Protein AF-A0A919XCS4-F1 (afdb_monomer)

Structure (mmCIF, N/CA/C/O backbone):
data_AF-A0A919XCS4-F1
#
_entry.id   AF-A0A919XCS4-F1
#
loop_
_atom_site.group_PDB
_atom_site.id
_atom_site.type_symbol
_atom_site.label_atom_id
_atom_site.label_alt_id
_atom_site.label_comp_id
_atom_site.label_asym_id
_atom_site.label_entity_id
_atom_site.label_seq_id
_atom_site.pdbx_PDB_ins_code
_atom_site.Cartn_x
_atom_site.Cartn_y
_atom_site.Cartn_z
_atom_site.occupancy
_atom_site.B_iso_or_equiv
_atom_site.auth_seq_id
_atom_site.auth_comp_id
_atom_site.auth_asym_id
_atom_site.auth_atom_id
_atom_site.pdbx_PDB_model_num
ATOM 1 N N . MET A 1 1 ? 9.092 26.526 10.847 1.00 52.41 1 MET A N 1
ATOM 2 C CA . MET A 1 1 ? 8.101 25.541 10.348 1.00 52.41 1 MET A CA 1
ATOM 3 C C . MET A 1 1 ? 8.821 24.367 9.685 1.00 52.41 1 MET A C 1
ATOM 5 O O . MET A 1 1 ? 9.368 24.594 8.619 1.00 52.41 1 MET A O 1
ATOM 9 N N . LYS A 1 2 ? 8.887 23.160 10.281 1.00 54.25 2 LYS A N 1
ATOM 10 C CA . LYS A 1 2 ? 9.287 21.911 9.566 1.00 54.25 2 LYS A CA 1
ATOM 11 C C . LYS A 1 2 ? 9.116 20.590 10.351 1.00 54.25 2 LYS A C 1
ATOM 13 O O . LYS A 1 2 ? 9.553 19.554 9.879 1.00 54.25 2 LYS A O 1
ATOM 18 N N . TRP A 1 3 ? 8.406 20.570 11.483 1.00 55.53 3 TRP A N 1
ATOM 19 C CA . TRP A 1 3 ? 8.189 19.336 12.267 1.00 55.53 3 TRP A CA 1
ATOM 20 C C . TRP A 1 3 ? 6.912 18.562 11.892 1.00 55.53 3 TRP A C 1
ATOM 22 O O . TRP A 1 3 ? 6.797 17.373 12.174 1.00 55.53 3 TRP A O 1
ATOM 32 N N . ARG A 1 4 ? 5.968 19.193 11.175 1.00 56.47 4 ARG A N 1
ATOM 33 C CA . ARG A 1 4 ? 4.722 18.533 10.731 1.00 56.47 4 ARG A CA 1
ATOM 34 C C . ARG A 1 4 ? 4.958 17.446 9.669 1.00 56.47 4 ARG A C 1
ATOM 36 O O . ARG A 1 4 ? 4.183 16.501 9.606 1.00 56.47 4 ARG A O 1
ATOM 43 N N . LYS A 1 5 ? 6.045 17.527 8.885 1.00 52.78 5 LYS A N 1
ATOM 44 C CA . LYS A 1 5 ? 6.398 16.502 7.880 1.00 52.78 5 LYS A CA 1
ATOM 45 C C . LYS A 1 5 ? 6.906 15.198 8.511 1.00 52.78 5 LYS A C 1
ATOM 47 O O . LYS A 1 5 ? 6.606 14.129 7.995 1.00 52.78 5 LYS A O 1
ATOM 52 N N . LEU A 1 6 ? 7.588 15.267 9.657 1.00 56.03 6 LEU A N 1
ATOM 53 C CA . LEU A 1 6 ? 8.116 14.079 10.343 1.00 56.03 6 LEU A CA 1
ATOM 54 C C . LEU A 1 6 ? 7.007 13.229 10.991 1.00 56.03 6 LEU A C 1
ATOM 56 O O . LEU A 1 6 ? 7.120 12.006 11.039 1.00 56.03 6 LEU A O 1
ATOM 60 N N . MET A 1 7 ? 5.888 13.839 11.398 1.00 54.09 7 MET A N 1
ATOM 61 C CA . MET A 1 7 ? 4.713 13.095 11.884 1.00 54.09 7 MET A CA 1
ATOM 62 C C . MET A 1 7 ? 4.015 12.284 10.777 1.00 54.09 7 MET A C 1
ATOM 64 O O . MET A 1 7 ? 3.392 11.264 11.064 1.00 54.09 7 MET A O 1
ATOM 68 N N . SER A 1 8 ? 4.173 12.675 9.508 1.00 56.12 8 SER A N 1
ATOM 69 C CA . SER A 1 8 ? 3.648 11.912 8.370 1.00 56.12 8 SER A CA 1
ATOM 70 C C . SER A 1 8 ? 4.438 10.627 8.115 1.00 56.12 8 SER A C 1
ATOM 72 O O . SER A 1 8 ? 3.851 9.639 7.687 1.00 56.12 8 SER A O 1
ATOM 74 N N . LEU A 1 9 ? 5.744 10.609 8.410 1.00 58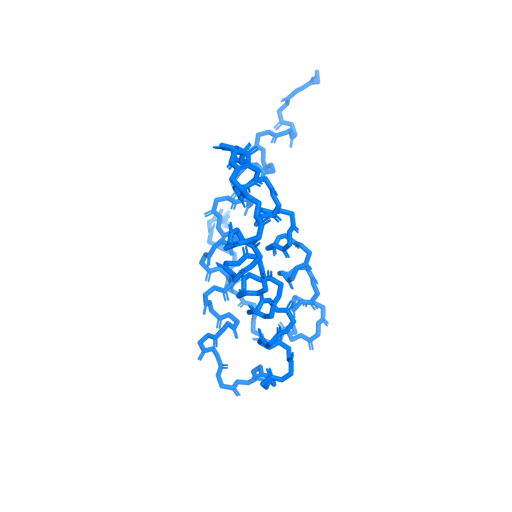.12 9 LEU A N 1
ATOM 75 C CA . LEU A 1 9 ? 6.597 9.431 8.209 1.00 58.12 9 LEU A CA 1
ATOM 76 C C . LEU A 1 9 ? 6.287 8.316 9.211 1.00 58.12 9 LEU A C 1
ATOM 78 O O . LEU A 1 9 ? 6.265 7.153 8.825 1.00 58.12 9 LEU A O 1
ATOM 82 N N . ARG A 1 10 ? 5.957 8.656 10.468 1.00 60.91 10 ARG A N 1
ATOM 83 C CA . ARG A 1 10 ? 5.455 7.660 11.435 1.00 60.91 10 ARG A CA 1
ATOM 84 C C . ARG A 1 10 ? 4.124 7.067 10.996 1.00 60.91 10 ARG A C 1
ATOM 86 O O . ARG A 1 10 ? 3.917 5.874 11.162 1.00 60.91 10 ARG A O 1
ATOM 93 N N . ARG A 1 11 ? 3.219 7.860 10.414 1.00 61.47 11 ARG A N 1
ATOM 94 C CA . ARG A 1 11 ? 1.986 7.296 9.846 1.00 61.47 11 ARG A CA 1
ATOM 95 C C . ARG A 1 11 ? 2.320 6.354 8.687 1.00 61.47 11 ARG A C 1
ATOM 97 O O . ARG A 1 11 ? 1.800 5.246 8.658 1.00 61.47 11 ARG A O 1
ATOM 104 N N . LEU A 1 12 ? 3.239 6.759 7.806 1.00 62.81 12 LEU A N 1
ATOM 105 C CA . LEU A 1 12 ? 3.697 5.962 6.665 1.00 62.81 12 LEU A CA 1
ATOM 1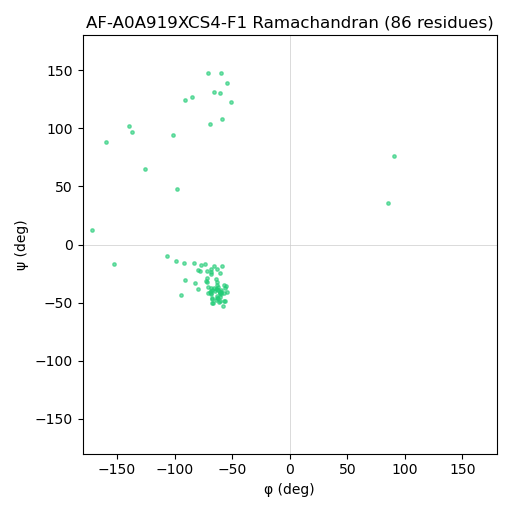06 C C . LEU A 1 12 ? 4.329 4.625 7.087 1.00 62.81 12 LEU A C 1
ATOM 108 O O . LEU A 1 12 ? 4.064 3.607 6.460 1.00 62.81 12 LEU A O 1
ATOM 112 N N . SER A 1 13 ? 5.098 4.602 8.181 1.00 66.94 13 SER A N 1
ATOM 113 C CA . SER A 1 13 ? 5.759 3.383 8.665 1.00 66.94 13 SER A CA 1
ATOM 114 C C . SER A 1 13 ? 4.785 2.326 9.202 1.00 66.94 13 SER A C 1
ATOM 116 O O . SER A 1 13 ? 5.137 1.154 9.259 1.00 66.94 13 SER A O 1
ATOM 118 N N . HIS A 1 14 ? 3.564 2.717 9.585 1.00 70.00 14 HIS A N 1
ATOM 119 C CA . HIS A 1 14 ? 2.536 1.799 10.098 1.00 70.00 14 HIS A CA 1
ATOM 120 C C . HIS A 1 14 ? 1.513 1.383 9.032 1.00 70.00 14 HIS A C 1
ATOM 122 O O . HIS A 1 14 ? 0.776 0.418 9.233 1.00 70.00 14 HIS A O 1
ATOM 128 N N . MET A 1 15 ? 1.475 2.076 7.891 1.00 75.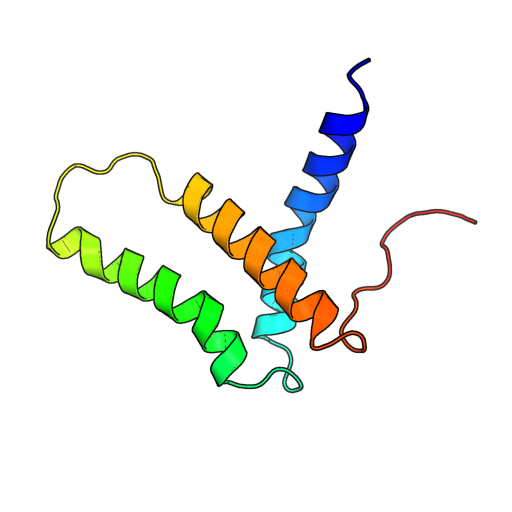00 15 MET A N 1
ATOM 129 C CA . MET A 1 15 ? 0.625 1.713 6.757 1.00 75.00 15 MET A CA 1
ATOM 130 C C . MET A 1 15 ? 0.818 0.271 6.262 1.00 75.00 15 MET A C 1
ATOM 132 O O . MET A 1 15 ? -0.208 -0.359 6.012 1.00 75.00 15 MET A O 1
ATOM 136 N N . PRO A 1 16 ? 2.037 -0.307 6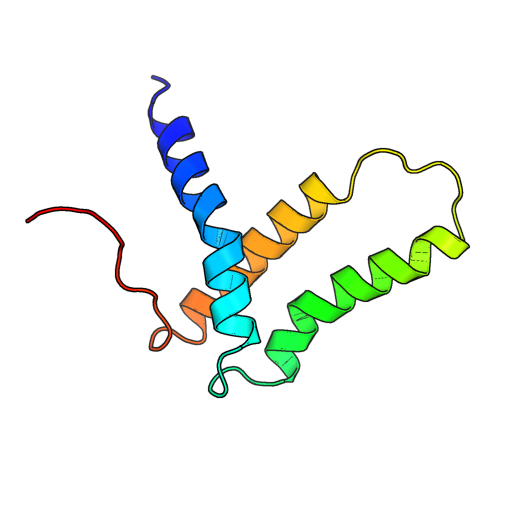.168 1.00 77.56 16 PRO A N 1
ATOM 137 C CA . PRO A 1 16 ? 2.168 -1.698 5.729 1.00 77.56 16 PRO A CA 1
ATOM 138 C C . PRO A 1 16 ? 1.493 -2.681 6.694 1.00 77.56 16 PRO A C 1
ATOM 140 O O . PRO A 1 16 ? 0.811 -3.602 6.249 1.00 77.56 16 PRO A O 1
ATOM 143 N N . GLY A 1 17 ? 1.583 -2.441 8.007 1.00 81.81 17 GLY A N 1
ATOM 144 C CA . GLY A 1 17 ? 0.878 -3.243 9.012 1.00 81.81 17 GLY A CA 1
ATOM 145 C C . GLY A 1 17 ? -0.645 -3.113 8.916 1.00 81.81 17 GLY A C 1
ATOM 146 O O . GLY A 1 17 ? -1.361 -4.108 9.011 1.00 81.81 17 GLY A O 1
ATOM 147 N N . GLN A 1 18 ? -1.153 -1.905 8.655 1.00 81.31 18 GLN A N 1
ATOM 148 C CA . GLN A 1 18 ? -2.590 -1.681 8.455 1.00 81.31 18 GLN A CA 1
ATOM 149 C C . GLN A 1 18 ? -3.099 -2.317 7.160 1.00 81.31 18 GLN A C 1
ATOM 151 O O . GLN A 1 18 ? -4.150 -2.953 7.166 1.00 81.31 18 GLN A O 1
ATOM 156 N N . CYS A 1 19 ? -2.346 -2.206 6.064 1.00 83.88 19 CYS A N 1
ATOM 157 C CA . CYS A 1 19 ? -2.648 -2.919 4.827 1.00 83.88 19 CYS A CA 1
ATOM 158 C C . CYS A 1 19 ? -2.725 -4.419 5.055 1.00 83.88 19 CYS A C 1
ATOM 160 O O . CYS A 1 19 ? -3.709 -5.041 4.659 1.00 83.88 19 CYS A O 1
ATOM 162 N N . TRP A 1 20 ? -1.730 -4.985 5.739 1.00 83.94 20 TRP A N 1
ATOM 163 C CA . TRP A 1 20 ? -1.718 -6.403 6.070 1.00 83.94 20 TRP A CA 1
ATOM 164 C C . TRP A 1 20 ? -2.933 -6.812 6.912 1.00 83.94 20 TRP A C 1
ATOM 166 O O . TRP A 1 20 ? -3.557 -7.839 6.649 1.00 83.94 20 TRP A O 1
ATOM 176 N N . MET A 1 21 ? -3.337 -5.982 7.876 1.00 84.88 21 MET A N 1
ATOM 177 C CA . MET A 1 21 ? -4.540 -6.205 8.680 1.00 84.88 21 MET A CA 1
ATOM 178 C C . MET A 1 21 ? -5.816 -6.210 7.823 1.00 84.88 21 MET A C 1
ATOM 180 O O . MET A 1 21 ? -6.638 -7.111 7.963 1.00 84.88 21 MET A O 1
ATOM 184 N N . TYR A 1 22 ? -5.989 -5.255 6.904 1.00 87.62 22 TYR A N 1
ATOM 185 C CA . TYR A 1 22 ? -7.153 -5.246 6.007 1.00 87.62 22 TYR A CA 1
ATOM 186 C C . TYR A 1 22 ? -7.151 -6.433 5.033 1.00 87.62 22 TYR A C 1
ATOM 188 O O . TYR A 1 22 ? -8.205 -7.002 4.755 1.00 87.62 22 TYR A O 1
ATOM 196 N N . LEU A 1 23 ? -5.982 -6.841 4.535 1.00 85.62 23 LEU A N 1
ATOM 197 C CA . LEU A 1 23 ? -5.852 -7.997 3.642 1.00 85.62 23 LEU A CA 1
ATOM 198 C C . LEU A 1 23 ? -6.145 -9.324 4.362 1.00 85.62 23 LEU A C 1
ATOM 200 O O . LEU A 1 23 ? -6.831 -10.187 3.810 1.00 85.62 23 LEU A O 1
ATOM 204 N N . SER A 1 24 ? -5.684 -9.475 5.604 1.00 87.56 24 SER A N 1
ATOM 205 C CA . SER A 1 24 ? -5.911 -10.675 6.424 1.00 87.56 24 SER A CA 1
ATOM 206 C C . SER A 1 24 ? -7.292 -10.717 7.085 1.00 87.56 24 SER A C 1
ATOM 208 O O . SER A 1 24 ? -7.789 -11.800 7.386 1.00 87.56 24 SER A O 1
ATOM 210 N N . SER A 1 25 ? -7.955 -9.571 7.263 1.00 86.62 25 SER A N 1
ATOM 211 C CA . SER A 1 25 ? -9.264 -9.514 7.914 1.00 86.62 25 SER A CA 1
ATOM 212 C C . SER A 1 25 ? -10.350 -10.233 7.096 1.00 86.62 25 SER A C 1
ATOM 214 O O . SER A 1 25 ? -10.498 -9.970 5.897 1.00 86.62 25 SER A O 1
ATOM 216 N N . PRO A 1 26 ? -11.161 -11.110 7.716 1.00 86.56 26 PRO A N 1
ATOM 217 C CA . PRO A 1 26 ? -12.294 -11.758 7.056 1.00 86.56 26 PRO A CA 1
ATOM 218 C C . PRO A 1 26 ? -13.484 -10.809 6.844 1.00 86.56 26 PRO A C 1
ATOM 220 O O . PRO A 1 26 ? -14.360 -11.100 6.038 1.00 86.56 26 PRO A O 1
ATOM 223 N N . GLN A 1 27 ? -13.518 -9.667 7.541 1.00 87.94 27 GLN A N 1
ATOM 224 C CA . GLN A 1 27 ? -14.590 -8.67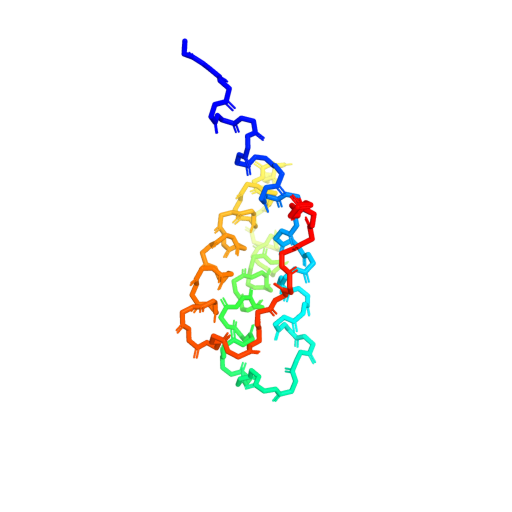0 7.421 1.00 87.94 27 GLN A CA 1
ATOM 225 C C . GLN A 1 27 ? -14.461 -7.808 6.154 1.00 87.94 27 GLN A C 1
ATOM 227 O O . GLN A 1 27 ? -15.418 -7.151 5.749 1.00 87.94 27 GLN A O 1
ATOM 232 N N . VAL A 1 28 ? -13.278 -7.790 5.533 1.00 89.00 28 VAL A N 1
ATOM 233 C CA . VAL A 1 28 ? -13.027 -7.051 4.293 1.00 89.00 28 VAL A CA 1
ATOM 234 C C . VAL A 1 28 ? -13.436 -7.914 3.108 1.00 89.00 28 VAL A C 1
ATOM 236 O O . VAL A 1 28 ? -12.976 -9.049 2.964 1.00 89.00 28 VAL A O 1
ATOM 239 N N . SER A 1 29 ? -14.282 -7.365 2.236 1.00 91.69 29 SER A N 1
ATOM 240 C CA . SER A 1 29 ? -14.729 -8.070 1.034 1.00 91.69 29 SER A CA 1
ATOM 241 C C . SER A 1 29 ? -13.556 -8.445 0.119 1.00 91.69 29 SER A C 1
ATOM 243 O O . SER A 1 29 ? -12.576 -7.705 0.009 1.00 91.69 29 SER A O 1
ATOM 245 N N . LEU A 1 30 ? -13.670 -9.571 -0.594 1.00 89.44 30 LEU A N 1
ATOM 246 C CA . LEU A 1 30 ? -12.655 -9.996 -1.568 1.00 89.44 30 LEU A CA 1
ATOM 247 C C . LEU A 1 30 ? -12.392 -8.922 -2.631 1.00 89.44 30 LEU A C 1
ATOM 249 O O . LEU A 1 30 ? -11.244 -8.690 -2.990 1.00 89.44 30 LEU A O 1
ATOM 253 N N . VAL A 1 31 ? -13.435 -8.214 -3.072 1.00 90.00 31 VAL A N 1
ATOM 254 C CA . VAL A 1 31 ? -13.319 -7.121 -4.048 1.00 90.00 31 VAL A CA 1
ATOM 255 C C . VAL A 1 31 ? -12.423 -6.000 -3.527 1.00 90.00 31 VAL A C 1
ATOM 257 O O . VAL A 1 31 ? -11.585 -5.488 -4.264 1.00 90.00 31 VAL A O 1
ATOM 260 N N . ASP A 1 32 ? -12.550 -5.630 -2.251 1.00 90.12 32 ASP A N 1
ATOM 261 C CA . ASP A 1 32 ? -11.689 -4.595 -1.682 1.00 90.12 32 ASP A CA 1
ATOM 262 C C . ASP A 1 32 ? -10.242 -5.070 -1.562 1.00 90.12 32 ASP A C 1
ATOM 264 O O . ASP A 1 32 ? -9.338 -4.306 -1.876 1.00 90.12 32 ASP A O 1
ATOM 268 N N . LYS A 1 33 ? -10.003 -6.338 -1.213 1.00 89.88 33 LYS A N 1
ATOM 269 C CA . LYS A 1 33 ? -8.641 -6.900 -1.213 1.00 89.88 33 LYS A CA 1
ATOM 270 C C . LYS A 1 33 ? -8.022 -6.852 -2.612 1.00 89.88 33 LYS A C 1
ATOM 272 O O . LYS A 1 33 ? -6.862 -6.469 -2.768 1.00 89.88 33 LYS A O 1
ATOM 277 N N . LEU A 1 34 ? -8.816 -7.167 -3.637 1.00 89.62 34 LEU A N 1
ATOM 278 C CA . LEU A 1 34 ? -8.390 -7.112 -5.033 1.00 89.62 34 LEU A CA 1
ATOM 279 C C . LEU A 1 34 ? -8.050 -5.689 -5.495 1.00 89.62 34 LEU A C 1
ATOM 281 O O . LEU A 1 34 ? -7.146 -5.544 -6.306 1.00 89.62 34 LEU A O 1
ATOM 285 N N . LEU A 1 35 ? -8.665 -4.635 -4.945 1.00 88.06 35 LEU A N 1
ATOM 286 C CA . LEU A 1 35 ? -8.293 -3.251 -5.285 1.00 88.06 35 LEU A CA 1
ATOM 287 C C . LEU A 1 35 ? -6.832 -2.912 -4.954 1.00 88.06 35 LEU A C 1
ATOM 289 O O . LEU A 1 35 ? -6.280 -2.004 -5.568 1.00 88.06 35 LEU A O 1
ATOM 293 N N . PHE A 1 36 ? -6.216 -3.615 -4.001 1.00 85.94 36 PHE A N 1
ATOM 294 C CA . PHE A 1 36 ? -4.787 -3.491 -3.712 1.00 85.94 36 PHE A CA 1
ATOM 295 C C . PHE A 1 36 ? -3.957 -4.541 -4.459 1.00 85.94 36 PHE A C 1
ATOM 297 O O . PHE A 1 36 ? -2.923 -4.217 -5.033 1.00 85.94 36 PHE A O 1
ATOM 304 N N . VAL A 1 37 ? -4.417 -5.795 -4.484 1.00 84.25 37 VAL A N 1
ATOM 305 C CA . VAL A 1 37 ? -3.659 -6.907 -5.077 1.00 84.25 37 VAL A CA 1
ATOM 306 C C . VAL A 1 37 ? -3.570 -6.797 -6.600 1.00 84.25 37 VAL A C 1
ATOM 308 O O . VAL A 1 37 ? -2.502 -7.029 -7.150 1.00 84.25 37 VAL A O 1
ATOM 311 N N . VAL A 1 38 ? -4.645 -6.405 -7.291 1.00 87.31 38 VAL A N 1
ATOM 312 C CA . VAL A 1 38 ? -4.673 -6.281 -8.759 1.00 87.31 38 VAL A CA 1
ATOM 313 C C . VAL A 1 38 ? -3.615 -5.309 -9.282 1.00 87.31 38 VAL A C 1
ATOM 315 O O . VAL A 1 38 ? -2.843 -5.736 -10.132 1.00 87.31 38 VAL A O 1
ATOM 318 N N . PRO A 1 39 ? -3.513 -4.050 -8.813 1.00 80.44 39 PRO A N 1
ATOM 319 C CA . PRO A 1 39 ? -2.479 -3.148 -9.315 1.00 80.44 39 PRO A CA 1
ATOM 320 C C . PRO A 1 39 ? -1.062 -3.645 -9.006 1.00 80.44 39 PRO A C 1
ATOM 322 O O . PRO A 1 39 ? -0.188 -3.489 -9.849 1.00 80.44 39 PRO A O 1
ATOM 325 N N . VAL A 1 40 ? -0.838 -4.293 -7.856 1.00 78.81 40 VAL A N 1
ATOM 326 C CA . VAL A 1 40 ? 0.469 -4.880 -7.508 1.00 78.81 40 VAL A CA 1
ATOM 327 C C . VAL A 1 40 ? 0.815 -6.059 -8.421 1.00 78.81 40 VAL A C 1
ATOM 329 O O . VAL A 1 40 ? 1.914 -6.113 -8.955 1.00 78.81 40 VAL A O 1
ATOM 332 N N . VAL A 1 41 ? -0.118 -6.987 -8.644 1.00 81.12 41 VAL A N 1
ATOM 333 C CA . VAL A 1 41 ? 0.090 -8.162 -9.506 1.00 81.12 41 VAL A CA 1
ATOM 334 C C . VAL A 1 41 ? 0.218 -7.753 -10.968 1.00 81.12 41 VAL A C 1
ATOM 336 O O . VAL A 1 41 ? 1.102 -8.243 -11.658 1.00 81.12 41 VAL A O 1
ATOM 339 N N . LEU A 1 42 ? -0.620 -6.826 -11.437 1.00 80.38 42 LEU A N 1
ATOM 340 C CA . LEU A 1 42 ? -0.528 -6.279 -12.787 1.00 80.38 42 LEU A CA 1
ATOM 341 C C . LEU A 1 42 ? 0.834 -5.619 -12.998 1.00 80.38 42 LEU A C 1
ATOM 343 O O . LEU A 1 42 ? 1.457 -5.847 -14.029 1.00 80.38 42 LEU A O 1
ATOM 347 N N . TYR A 1 43 ? 1.309 -4.866 -12.003 1.00 70.25 43 TYR A N 1
ATOM 348 C CA . TYR A 1 43 ? 2.648 -4.298 -12.015 1.00 70.25 43 TYR A CA 1
ATOM 349 C C . TYR A 1 43 ? 3.738 -5.367 -12.016 1.00 70.25 43 TYR A C 1
ATOM 351 O O . TYR A 1 43 ? 4.770 -5.154 -12.623 1.00 70.25 43 TYR A O 1
ATOM 359 N N . TRP A 1 44 ? 3.524 -6.517 -11.382 1.00 73.62 44 TRP A N 1
ATOM 360 C CA . TRP A 1 44 ? 4.509 -7.599 -11.352 1.00 73.62 44 TRP A CA 1
ATOM 361 C C . TRP A 1 44 ? 4.558 -8.429 -12.641 1.00 73.62 44 TRP A C 1
ATOM 363 O O . TRP A 1 44 ? 5.587 -9.024 -12.934 1.00 73.62 44 TRP A O 1
ATOM 373 N N . VAL A 1 45 ? 3.475 -8.434 -13.425 1.00 70.56 45 VAL A N 1
ATOM 374 C CA . VAL A 1 45 ? 3.391 -9.108 -14.735 1.00 70.56 45 VAL A CA 1
ATOM 375 C C . VAL A 1 45 ? 3.788 -8.176 -15.890 1.00 70.56 45 VAL A C 1
ATOM 377 O O . VAL A 1 45 ? 4.350 -8.628 -16.880 1.00 70.56 45 VAL A O 1
ATOM 380 N N . LEU A 1 46 ? 3.552 -6.863 -15.772 1.00 69.31 46 LEU A N 1
ATOM 381 C CA . LEU A 1 46 ? 3.987 -5.869 -16.762 1.00 69.31 46 LEU A CA 1
ATOM 382 C C . LEU A 1 46 ? 5.500 -5.847 -17.095 1.00 69.31 46 LEU A C 1
ATOM 384 O O . LEU A 1 46 ? 5.814 -5.558 -18.252 1.00 69.31 46 LEU A O 1
ATOM 388 N N . PRO A 1 47 ? 6.452 -6.095 -16.167 1.00 63.00 47 PRO A N 1
ATOM 389 C CA . PRO A 1 47 ? 7.883 -6.009 -16.452 1.00 63.00 47 PRO A CA 1
ATOM 390 C C . PRO A 1 47 ? 8.370 -7.060 -17.448 1.00 63.00 47 PRO A C 1
ATOM 392 O O . PRO A 1 47 ? 9.390 -6.817 -18.087 1.00 63.00 47 PRO A O 1
ATOM 395 N N . ASP A 1 48 ? 7.620 -8.147 -17.679 1.00 65.19 48 ASP A N 1
ATOM 396 C CA . ASP A 1 48 ? 7.900 -9.074 -18.789 1.00 65.19 48 ASP A CA 1
ATOM 397 C C . ASP A 1 48 ? 7.866 -8.371 -20.162 1.00 65.19 48 ASP A C 1
ATOM 399 O O . ASP A 1 48 ? 8.417 -8.877 -21.138 1.00 65.19 48 ASP A O 1
ATOM 403 N N . VAL A 1 49 ? 7.252 -7.183 -20.251 1.00 63.19 49 VAL A N 1
ATOM 404 C CA . VAL A 1 49 ? 7.076 -6.414 -21.492 1.00 63.19 49 VAL A CA 1
ATOM 405 C C . VAL A 1 49 ? 7.994 -5.180 -21.571 1.00 63.19 49 VAL A C 1
ATOM 407 O O . VAL A 1 49 ? 8.103 -4.568 -22.633 1.00 63.19 49 VAL A O 1
ATOM 410 N N . MET A 1 50 ? 8.683 -4.802 -20.485 1.00 62.72 50 MET A N 1
ATOM 411 C CA . MET A 1 50 ? 9.585 -3.639 -2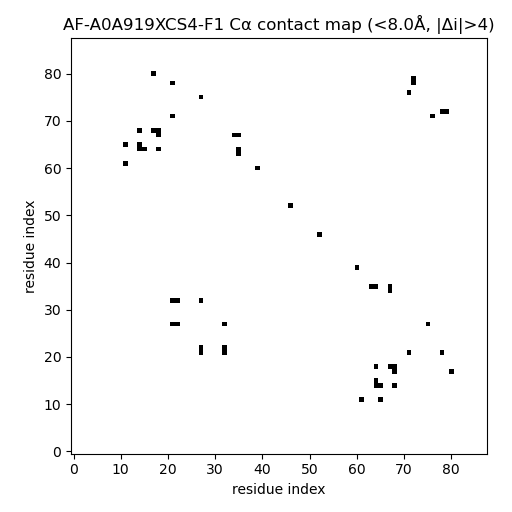0.455 1.00 62.72 50 MET A CA 1
ATOM 412 C C . MET A 1 50 ? 10.868 -3.919 -19.655 1.00 62.72 50 MET A C 1
ATOM 414 O O . MET A 1 50 ? 10.860 -3.828 -18.425 1.00 62.72 50 MET A O 1
ATOM 418 N N . PRO A 1 51 ? 12.008 -4.182 -20.322 1.00 58.12 51 PRO A N 1
ATOM 419 C CA . PRO A 1 51 ? 13.302 -4.160 -19.654 1.00 58.12 51 PRO A CA 1
ATOM 420 C C . PRO A 1 51 ? 13.675 -2.703 -19.314 1.00 58.12 51 PRO A C 1
ATOM 422 O O . PRO A 1 51 ? 13.355 -1.794 -20.075 1.00 58.12 51 PRO A O 1
ATOM 425 N N . PHE A 1 52 ? 14.390 -2.484 -18.202 1.00 58.12 52 PHE A N 1
ATOM 426 C CA . PHE A 1 52 ? 14.952 -1.188 -17.754 1.00 58.12 52 PHE A CA 1
ATOM 427 C C . PHE A 1 52 ? 14.061 -0.219 -16.945 1.00 58.12 52 PHE A C 1
ATOM 429 O O . PHE A 1 52 ? 14.258 0.991 -17.043 1.00 58.12 52 PHE A O 1
ATOM 436 N N . VAL A 1 53 ? 13.173 -0.691 -16.062 1.00 60.41 53 VAL A N 1
ATOM 437 C CA . VAL A 1 53 ? 12.606 0.174 -14.999 1.00 60.41 53 VAL A CA 1
ATOM 438 C C . VAL A 1 53 ? 13.311 -0.131 -13.672 1.00 60.41 53 VAL A C 1
ATOM 440 O O . VAL A 1 53 ? 12.936 -1.083 -12.993 1.00 60.41 53 VAL A O 1
ATOM 443 N N . PRO A 1 54 ? 14.374 0.605 -13.293 1.00 55.59 54 PRO A N 1
ATOM 444 C CA . PRO A 1 54 ? 15.157 0.236 -12.119 1.00 55.59 54 PRO A CA 1
ATOM 445 C C . PRO A 1 54 ? 14.560 0.744 -10.796 1.00 55.59 54 PRO A C 1
ATOM 447 O O . PRO A 1 54 ? 15.009 0.313 -9.738 1.00 55.59 54 PRO A O 1
ATOM 450 N N . ILE A 1 55 ? 13.627 1.703 -10.805 1.00 56.94 55 ILE A N 1
ATOM 451 C CA . ILE A 1 55 ? 13.259 2.463 -9.601 1.00 56.94 55 ILE A CA 1
ATOM 452 C C . ILE A 1 55 ? 11.865 3.102 -9.783 1.00 56.94 55 ILE A C 1
ATOM 454 O O . ILE A 1 55 ? 11.799 4.242 -10.213 1.00 56.94 55 ILE A O 1
ATOM 458 N N . ASP A 1 56 ? 10.758 2.423 -9.455 1.00 62.00 56 ASP A N 1
ATOM 459 C CA . ASP A 1 56 ? 9.453 3.101 -9.226 1.00 62.00 56 ASP A CA 1
ATOM 460 C C . ASP A 1 56 ? 8.498 2.354 -8.257 1.00 62.00 56 ASP A C 1
ATOM 462 O O . ASP A 1 56 ? 7.597 2.958 -7.665 1.00 62.00 56 ASP A O 1
ATOM 466 N N . ASP A 1 57 ? 8.731 1.065 -7.989 1.00 71.31 57 ASP A N 1
ATOM 467 C CA . ASP A 1 57 ? 7.855 0.164 -7.215 1.00 71.31 57 ASP A CA 1
ATOM 468 C C . ASP A 1 57 ? 7.558 0.669 -5.806 1.00 71.31 57 ASP A C 1
ATOM 470 O O . ASP A 1 57 ? 6.427 0.588 -5.332 1.00 71.31 57 ASP A O 1
ATOM 474 N N . ILE A 1 58 ? 8.569 1.205 -5.115 1.00 71.62 58 ILE A N 1
ATOM 475 C CA . ILE A 1 58 ? 8.424 1.652 -3.725 1.00 71.62 58 ILE A CA 1
ATOM 476 C C . ILE A 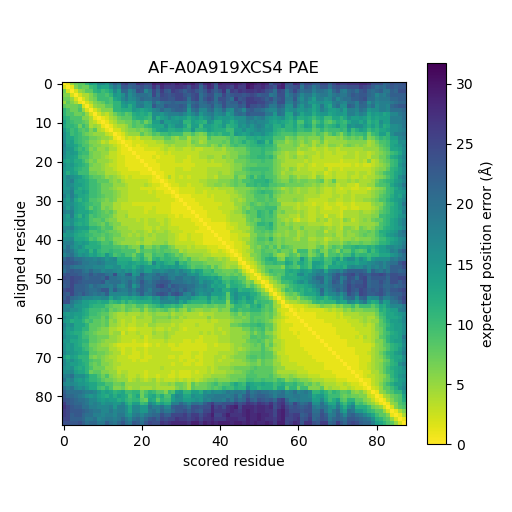1 58 ? 7.560 2.914 -3.670 1.00 71.62 58 ILE A C 1
ATOM 478 O O . ILE A 1 58 ? 6.682 3.015 -2.818 1.00 71.62 58 ILE A O 1
ATOM 482 N N . GLY A 1 59 ? 7.752 3.863 -4.587 1.00 76.00 59 GLY A N 1
ATOM 483 C CA . GLY A 1 59 ? 6.974 5.101 -4.625 1.00 76.00 59 GLY A CA 1
ATOM 484 C C . GLY A 1 59 ? 5.505 4.839 -4.956 1.00 76.00 59 GLY A C 1
ATOM 485 O O . GLY A 1 59 ? 4.613 5.262 -4.214 1.00 76.00 59 GLY A O 1
ATOM 486 N N . VAL A 1 60 ? 5.256 4.075 -6.022 1.00 76.06 60 VAL A N 1
ATOM 487 C CA . VAL A 1 60 ? 3.903 3.704 -6.459 1.00 76.06 60 VAL A CA 1
ATOM 488 C C . VAL A 1 60 ? 3.209 2.855 -5.400 1.00 76.06 60 VAL A C 1
ATOM 490 O O . VAL A 1 60 ? 2.079 3.165 -5.019 1.00 76.06 60 VAL A O 1
ATOM 493 N N . THR A 1 61 ? 3.894 1.853 -4.842 1.00 78.62 61 THR A N 1
ATOM 494 C CA . THR A 1 61 ? 3.331 1.020 -3.772 1.00 78.62 61 THR A CA 1
ATOM 495 C C . THR A 1 61 ? 2.982 1.862 -2.557 1.00 78.62 61 THR A C 1
ATOM 497 O O . THR A 1 61 ? 1.882 1.721 -2.039 1.00 78.62 61 THR A O 1
ATOM 500 N N . LEU A 1 62 ? 3.844 2.784 -2.114 1.00 81.44 62 LEU A N 1
ATOM 501 C CA . LEU A 1 62 ? 3.545 3.655 -0.972 1.00 81.44 62 LEU A CA 1
ATOM 502 C C . LEU A 1 62 ? 2.322 4.556 -1.224 1.00 81.44 62 LEU A C 1
ATOM 504 O O . LEU A 1 62 ? 1.511 4.747 -0.314 1.00 81.44 62 LEU A O 1
ATOM 508 N N . ILE A 1 63 ? 2.158 5.079 -2.444 1.00 84.00 63 ILE A N 1
ATOM 509 C CA . ILE A 1 63 ? 0.996 5.897 -2.831 1.00 84.00 63 ILE A CA 1
ATOM 510 C C . ILE A 1 63 ? -0.281 5.048 -2.862 1.00 84.00 63 ILE A C 1
ATOM 512 O O . ILE A 1 63 ? -1.275 5.414 -2.227 1.00 84.00 63 ILE A O 1
ATOM 516 N N . VAL A 1 64 ? -0.253 3.902 -3.549 1.00 86.25 64 VAL A N 1
ATOM 517 C CA . VAL A 1 64 ? -1.385 2.963 -3.644 1.00 86.25 64 VAL A CA 1
ATOM 518 C C . VAL A 1 64 ? -1.771 2.447 -2.261 1.00 86.25 64 VAL A C 1
ATOM 520 O O . VAL A 1 64 ? -2.950 2.406 -1.920 1.00 86.25 64 VAL A O 1
ATOM 523 N N . MET A 1 65 ? -0.782 2.129 -1.428 1.00 86.75 65 MET A N 1
ATOM 524 C CA . MET A 1 65 ? -0.953 1.707 -0.042 1.00 86.75 65 MET A CA 1
ATOM 525 C C . MET A 1 65 ? -1.629 2.803 0.788 1.00 86.75 65 MET A C 1
ATOM 527 O O . MET A 1 65 ? -2.631 2.541 1.450 1.00 86.75 65 MET A O 1
ATOM 531 N N . GLY A 1 66 ? -1.143 4.046 0.717 1.00 85.81 66 GLY A N 1
ATOM 532 C CA . GLY A 1 66 ? -1.748 5.176 1.425 1.00 85.81 66 GLY A CA 1
ATOM 533 C C . GLY A 1 66 ? -3.195 5.444 0.995 1.00 85.81 66 GLY A C 1
ATOM 534 O O . GLY A 1 66 ? -4.065 5.680 1.843 1.00 85.81 66 GLY A O 1
ATOM 535 N N . TRP A 1 67 ? -3.475 5.354 -0.308 1.00 88.62 67 TRP A N 1
ATOM 536 C CA . TRP A 1 67 ? -4.829 5.462 -0.854 1.00 88.62 67 TRP A CA 1
ATOM 537 C C . TRP A 1 67 ? -5.734 4.319 -0.375 1.00 88.62 67 TRP A C 1
ATOM 539 O O . TRP A 1 67 ? -6.835 4.576 0.120 1.00 88.62 67 TRP A O 1
ATOM 549 N N . TYR A 1 68 ? -5.257 3.076 -0.455 1.00 89.44 68 TYR A N 1
ATOM 550 C CA . TYR A 1 68 ? -5.991 1.885 -0.037 1.00 89.44 68 TYR A CA 1
ATOM 551 C C . TYR A 1 68 ? -6.340 1.931 1.453 1.00 89.44 68 TYR A C 1
ATOM 553 O O . TYR A 1 68 ? -7.510 1.786 1.805 1.00 89.44 68 TYR A O 1
ATOM 561 N N . VAL A 1 69 ? -5.371 2.233 2.324 1.00 87.19 69 VAL A N 1
ATOM 562 C CA . VAL A 1 69 ? -5.600 2.392 3.771 1.00 87.19 69 VAL A CA 1
ATOM 563 C C . VAL A 1 69 ? -6.652 3.462 4.038 1.00 87.19 69 VAL A C 1
ATOM 565 O O . VAL A 1 69 ? -7.609 3.203 4.760 1.00 87.19 69 VAL A O 1
ATOM 568 N N . THR A 1 70 ? -6.536 4.637 3.412 1.00 86.62 70 THR A N 1
ATOM 569 C CA . THR A 1 70 ? -7.500 5.737 3.606 1.00 86.62 70 THR A CA 1
ATOM 570 C C . THR A 1 70 ? -8.909 5.340 3.153 1.00 86.62 70 THR A C 1
ATOM 572 O O . THR A 1 70 ? -9.905 5.715 3.776 1.00 86.62 70 THR A O 1
ATOM 575 N N . ARG A 1 71 ? -9.021 4.557 2.074 1.00 89.06 71 ARG A N 1
ATOM 576 C CA . ARG A 1 71 ? -10.297 4.018 1.594 1.00 89.06 71 ARG A CA 1
ATOM 577 C C . ARG A 1 71 ? -10.881 2.997 2.575 1.00 89.06 71 ARG A C 1
ATOM 579 O O . ARG A 1 71 ? -12.072 3.074 2.878 1.00 89.06 71 ARG A O 1
ATOM 586 N N . MET A 1 72 ? -10.066 2.067 3.070 1.00 89.00 72 MET A N 1
ATOM 587 C CA . MET A 1 72 ? -10.496 1.027 4.009 1.00 89.00 72 MET A CA 1
ATOM 588 C C . MET A 1 72 ? -10.875 1.609 5.372 1.00 89.00 72 MET A C 1
ATOM 590 O O . MET A 1 72 ? -11.908 1.229 5.908 1.00 89.00 72 MET A O 1
ATOM 594 N N . GLU A 1 73 ? -10.141 2.605 5.875 1.00 86.94 73 GLU A N 1
ATOM 595 C CA . GLU A 1 73 ? -10.486 3.333 7.106 1.00 86.94 73 GLU A CA 1
ATOM 596 C C . GLU A 1 73 ? -11.889 3.965 7.032 1.00 86.94 73 GLU A C 1
ATOM 598 O O . GLU A 1 73 ? -12.590 4.037 8.043 1.00 86.94 73 GLU A O 1
ATOM 603 N N . ARG A 1 74 ? -12.304 4.434 5.844 1.00 86.81 74 ARG A N 1
ATOM 604 C CA . ARG A 1 74 ? -13.635 5.023 5.616 1.00 86.81 74 ARG A CA 1
ATOM 605 C C . ARG A 1 74 ? -14.726 3.968 5.454 1.00 86.81 74 ARG A C 1
ATOM 607 O O . ARG A 1 74 ? -15.841 4.192 5.912 1.00 86.81 74 ARG A O 1
ATOM 614 N N . LYS A 1 75 ? -14.426 2.855 4.778 1.00 88.12 75 LYS A N 1
ATOM 615 C CA . LYS A 1 75 ? -15.402 1.796 4.468 1.00 88.12 75 LYS A CA 1
ATOM 616 C C . LYS A 1 75 ? -15.609 0.820 5.631 1.00 88.12 75 LYS A C 1
ATOM 618 O O . LYS A 1 75 ? -16.721 0.348 5.831 1.00 88.12 75 LYS A O 1
ATOM 623 N N . TYR A 1 76 ? -14.559 0.559 6.406 1.00 89.12 76 TYR A N 1
ATOM 624 C CA . TYR A 1 76 ? -14.529 -0.400 7.509 1.00 89.12 76 TYR A CA 1
ATOM 625 C C . TYR A 1 76 ? -14.057 0.262 8.816 1.00 89.12 76 TYR A C 1
ATOM 627 O O . TYR A 1 76 ? -13.005 -0.092 9.351 1.00 89.12 76 TYR A O 1
ATOM 635 N N . PRO A 1 77 ? -14.820 1.223 9.373 1.00 83.94 77 PRO A N 1
ATOM 636 C CA . PRO A 1 77 ? -14.415 1.941 10.583 1.00 83.94 77 PRO A CA 1
ATOM 637 C C . PRO A 1 77 ? -14.288 1.039 11.823 1.00 83.94 77 PRO A C 1
ATOM 639 O O . PRO A 1 77 ? -13.589 1.411 12.764 1.00 83.94 77 PRO A O 1
ATOM 642 N N . SER A 1 78 ? -14.934 -0.134 11.825 1.00 83.25 78 SER A N 1
ATOM 643 C CA . SER A 1 78 ? -14.843 -1.155 12.879 1.00 83.25 78 SER A CA 1
ATOM 644 C C . SER A 1 78 ? -13.498 -1.888 12.908 1.00 83.25 78 SER A C 1
A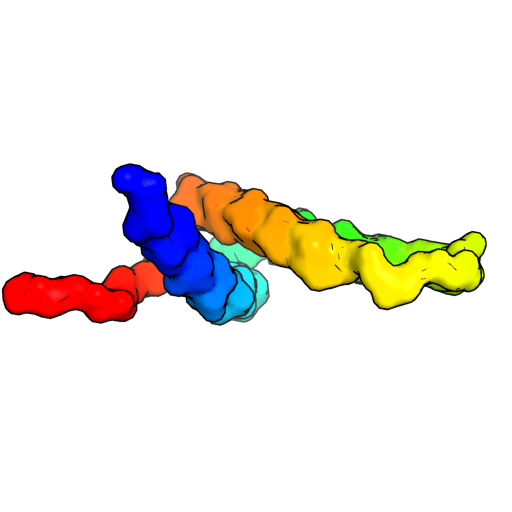TOM 646 O O . SER A 1 78 ? -13.110 -2.405 13.950 1.00 83.25 78 SER A O 1
ATOM 648 N N . ILE A 1 79 ? -12.763 -1.903 11.792 1.00 79.19 79 ILE A N 1
ATOM 649 C CA . ILE A 1 79 ? -11.451 -2.549 11.641 1.00 79.19 79 ILE A CA 1
ATOM 650 C C . ILE A 1 79 ? -10.360 -1.479 11.801 1.00 79.19 79 ILE A C 1
ATOM 652 O O . ILE A 1 79 ? -9.462 -1.337 10.974 1.00 79.19 79 ILE A O 1
ATOM 656 N N . LYS A 1 80 ? -10.463 -0.647 12.843 1.00 69.19 80 LYS A N 1
ATOM 657 C CA . LYS A 1 80 ? -9.422 0.330 13.178 1.00 69.19 80 LYS A CA 1
ATOM 658 C C . LYS A 1 80 ? -8.437 -0.287 14.154 1.00 69.19 80 LYS A C 1
ATOM 660 O O . LYS A 1 80 ? -8.814 -0.712 15.243 1.00 69.19 80 LYS A O 1
ATOM 665 N N . MET A 1 81 ? -7.159 -0.267 13.786 1.00 64.12 81 MET A N 1
ATOM 666 C CA . MET A 1 81 ? -6.091 -0.549 14.735 1.00 64.12 81 MET A CA 1
ATOM 667 C C . MET A 1 81 ? -6.162 0.501 15.857 1.00 64.12 81 MET A C 1
ATOM 669 O O . MET A 1 81 ? -6.260 1.695 15.542 1.00 64.12 81 MET A O 1
ATOM 673 N N . PRO A 1 82 ? -6.154 0.111 17.146 1.00 56.03 82 PRO A N 1
ATOM 674 C CA . PRO A 1 82 ? -6.091 1.084 18.226 1.00 56.03 82 PRO A CA 1
ATOM 675 C C . PRO A 1 82 ? -4.865 1.984 18.008 1.00 56.03 82 PRO A C 1
ATOM 677 O O . PRO A 1 82 ? -3.815 1.480 17.592 1.00 56.03 82 PRO A O 1
ATOM 680 N N . PRO A 1 83 ? -4.969 3.307 18.231 1.00 54.69 83 PRO A N 1
ATOM 681 C CA . PRO A 1 83 ? -3.828 4.197 18.083 1.00 54.69 83 PRO A CA 1
ATOM 682 C C . PRO A 1 83 ? -2.724 3.733 19.035 1.00 54.69 83 PRO A C 1
ATOM 684 O O . PRO A 1 83 ? -2.839 3.860 20.253 1.00 54.69 83 PRO A O 1
ATOM 687 N N . SER A 1 84 ? -1.660 3.159 18.477 1.00 58.28 84 SER A N 1
ATOM 688 C CA . SER A 1 84 ? -0.486 2.777 19.250 1.00 58.28 84 SER A CA 1
ATOM 689 C C . SER A 1 84 ? 0.227 4.052 19.701 1.00 58.28 84 SER A C 1
ATOM 691 O O . SER A 1 84 ? 0.883 4.728 18.909 1.00 58.28 84 SER A O 1
ATOM 693 N N . GLY A 1 85 ? 0.056 4.398 20.978 1.00 52.38 85 GLY A N 1
ATOM 694 C CA . GLY A 1 85 ? 0.931 5.328 21.687 1.00 52.38 85 GLY A CA 1
ATOM 695 C C . GLY A 1 85 ? 0.542 6.805 21.632 1.00 52.38 85 GLY A C 1
ATOM 696 O O . GLY A 1 85 ? 1.224 7.618 21.015 1.00 52.38 85 GLY A O 1
ATOM 697 N N . GLY A 1 86 ? -0.475 7.170 22.406 1.00 41.47 86 GLY A N 1
ATOM 698 C CA . GLY A 1 86 ? -0.590 8.489 23.022 1.00 41.47 86 GLY A CA 1
ATOM 699 C C . GLY A 1 86 ? -1.051 8.277 24.455 1.00 41.47 86 GLY A C 1
ATOM 700 O O . GLY A 1 86 ? -2.235 8.037 24.673 1.00 41.47 86 GLY A O 1
ATOM 701 N N . LYS A 1 87 ? -0.108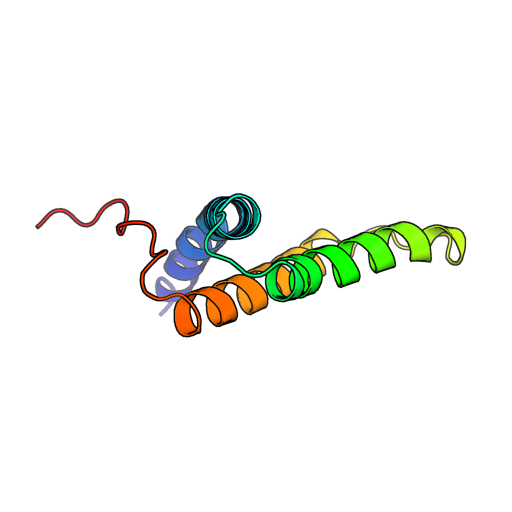 8.258 25.406 1.00 48.72 87 LYS A N 1
ATOM 702 C CA . LYS A 1 87 ? -0.424 8.215 26.838 1.00 48.72 87 LYS A CA 1
ATOM 703 C C . LYS A 1 87 ? -1.428 9.339 27.131 1.00 48.72 87 LYS A C 1
ATOM 705 O O . LYS A 1 87 ? -1.153 10.488 26.787 1.00 48.72 87 LYS A O 1
ATOM 710 N N . ARG A 1 88 ? -2.588 8.965 27.674 1.00 44.59 88 ARG A N 1
ATOM 711 C CA . ARG A 1 88 ? -3.416 9.874 28.470 1.00 44.59 88 ARG A CA 1
ATOM 712 C C . ARG A 1 88 ? -2.645 10.282 29.717 1.00 44.59 88 ARG A C 1
ATOM 714 O O . ARG A 1 88 ? -1.841 9.442 30.185 1.00 44.59 88 ARG A O 1
#

Mean predicted aligned error: 10.16 Å

Organism: NCBI:txid2716884

pLDDT: mean 73.95, std 13.77, range [41.47, 91.69]

Radius of gyration: 15.53 Å; Cα contacts (8 Å, |Δi|>4): 28; chains: 1; bounding box: 31×37×50 Å

Secondary structure (DSSP, 8-state):
--SHHHHHHHHHHHHHHHHHHHHH-TTS-HHHHHHHHHHHHHHHHGGGG-S---S-HHHHHHHHHHHHHHHHHHH-TTSPPP-S----

Foldseek 3Di:
DPVVVVVVVVVLVCLVVLLVLLLPDPVHDPVLNCLLVVVVVVVVVCVVVPPDPPDDCVVVNSVSSVVSSVVCCVVPVVSDDPPPDDDD

Sequence (88 aa):
MKWRKLMSLRRLSHMPGQCWMYLSSPQVSLVDKLLFVVPVVLYWVLPDVMPFVPIDDIGVTLIVMGWYVTRMERKYPSIKMPPSGGKR

Solvent-accessible surface area (backbone atoms only — not comparable to full-atom values): 5564 Å² total; per-residue (Å²): 142,78,68,74,63,59,59,50,50,60,53,56,71,46,43,62,61,51,46,50,49,54,64,69,35,85,88,48,54,70,68,64,46,42,70,56,48,48,62,54,52,51,57,66,58,50,52,85,79,46,87,88,79,91,81,56,68,69,62,53,48,52,52,53,48,54,51,48,46,57,50,44,53,70,75,40,64,87,77,58,79,74,82,85,82,72,86,128